Protein AF-A0A1S3QVM6-F1 (afdb_monomer_lite)

Radius of gyration: 32.46 Å; chains: 1; bounding box: 76×32×77 Å

Foldseek 3Di:
DDQPPVGDDDPDQDEAQDDDPPDDDDDDHHYDVDDCCVVVPDDDPVNDDPVVVVVVVVVVVVVVVVVVCVVCVVQKDKDWDFDLVQQPPDPDPDSHDPVRGDTDIDIDGPPDDPVVVLVVVCVVVVHDSVPDDDDDDDDDPCPDD

pLDDT: mean 77.17, std 14.17, range [38.38, 92.12]

Secondary structure (DSSP, 8-state):
-EE-TTS-EE-S--EESSPPTT----S--EE-SS-HHHHS----GGGS-HHHHHHHHHHHHHHHHHHHHHHHGGGEEEEEE--GGGGTT--SSSSS-TTT---EEEEEETTS-HHHHHHHHHHHHT--GGG---------TT---

Sequence (145 aa):
MVVNTSGEVLLGNPVFTRLPPGEVLLGNPVFTRLPPGEVLLAVNDVDIPQQLVERLQEEKRVEAQKRKERQEAHLYMQVQIVTEDQFCGHQGNDMYDEEKVKYTVFKVLKSSTLQEFVQNLSQTMGFPQDQMRLWPMQARTKAKH

Structure (mmCIF, N/CA/C/O backbone):
data_AF-A0A1S3QVM6-F1
#
_entry.id   AF-A0A1S3QVM6-F1
#
loop_
_atom_site.group_PDB
_atom_site.id
_atom_site.type_symbol
_atom_site.label_atom_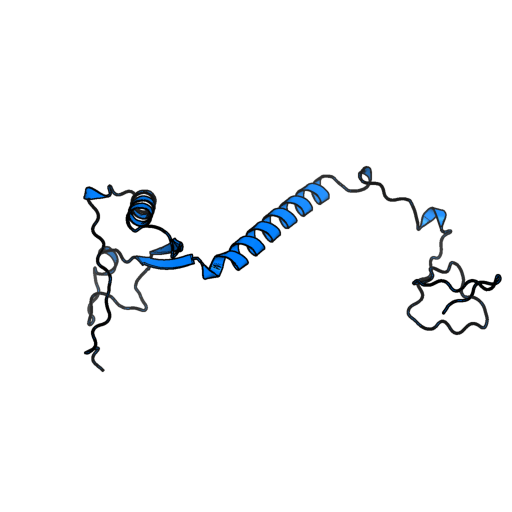id
_atom_site.label_alt_id
_atom_site.label_comp_id
_atom_site.label_asym_id
_atom_site.label_entity_id
_atom_site.label_seq_id
_atom_site.pdbx_PDB_ins_code
_atom_site.Cartn_x
_atom_site.Cartn_y
_atom_site.Cartn_z
_atom_site.occupancy
_atom_site.B_iso_or_equiv
_atom_site.auth_seq_id
_atom_site.auth_comp_id
_atom_site.auth_asym_id
_atom_site.auth_atom_id
_atom_site.pdbx_PDB_model_num
ATOM 1 N N . MET A 1 1 ? 45.196 4.087 -24.480 1.00 43.88 1 MET A N 1
ATOM 2 C CA . MET A 1 1 ? 45.376 5.008 -25.622 1.00 43.88 1 MET A CA 1
ATOM 3 C C . MET A 1 1 ? 45.609 4.143 -26.838 1.00 43.88 1 MET A C 1
ATOM 5 O O . MET A 1 1 ? 46.586 3.411 -26.830 1.00 43.88 1 MET A O 1
ATOM 9 N N . VAL A 1 2 ? 44.699 4.156 -27.809 1.00 44.84 2 VAL A N 1
ATOM 10 C CA . VAL A 1 2 ? 44.948 3.552 -29.124 1.00 44.84 2 VAL A CA 1
ATOM 11 C C . VAL A 1 2 ? 45.169 4.713 -30.079 1.00 44.84 2 VAL A C 1
ATOM 13 O O . VAL A 1 2 ? 44.331 5.615 -30.142 1.00 44.84 2 VAL A O 1
ATOM 16 N N . VAL A 1 3 ? 46.334 4.730 -30.721 1.00 42.00 3 VAL A N 1
ATOM 17 C CA . VAL A 1 3 ? 46.750 5.764 -31.670 1.00 42.00 3 VAL A CA 1
ATOM 18 C C . VAL A 1 3 ? 46.553 5.166 -33.055 1.00 42.00 3 VAL A C 1
ATOM 20 O O . VAL A 1 3 ? 47.121 4.120 -33.350 1.00 42.00 3 VAL A O 1
ATOM 23 N N . ASN A 1 4 ? 45.709 5.765 -33.897 1.00 43.03 4 ASN A N 1
ATOM 24 C CA . ASN A 1 4 ? 45.585 5.280 -35.274 1.00 43.03 4 ASN A CA 1
ATOM 25 C C . ASN A 1 4 ? 46.888 5.539 -36.062 1.00 43.03 4 ASN A C 1
ATOM 27 O O . ASN A 1 4 ? 47.755 6.304 -35.642 1.00 43.03 4 ASN A O 1
ATOM 31 N N . THR A 1 5 ? 47.018 4.955 -37.254 1.00 46.00 5 THR A N 1
ATOM 32 C CA . THR A 1 5 ? 48.156 5.183 -38.169 1.00 46.00 5 THR A CA 1
ATOM 33 C C . THR A 1 5 ? 48.281 6.636 -38.668 1.00 46.00 5 THR A C 1
ATOM 35 O O . THR A 1 5 ? 49.201 6.945 -39.418 1.00 46.00 5 THR A O 1
ATOM 38 N N . SER A 1 6 ? 47.377 7.528 -38.251 1.00 46.84 6 SER A N 1
ATOM 39 C CA . SER A 1 6 ? 47.392 8.982 -38.466 1.00 46.84 6 SER A CA 1
ATOM 40 C C . SER A 1 6 ? 47.594 9.801 -37.174 1.00 46.84 6 SER A C 1
ATOM 42 O O . SER A 1 6 ? 47.474 11.021 -37.208 1.00 46.84 6 SER A O 1
ATOM 44 N N . GLY A 1 7 ? 47.947 9.173 -36.044 1.00 45.31 7 GLY A N 1
ATOM 45 C CA . GLY A 1 7 ? 48.299 9.871 -34.802 1.00 45.31 7 GLY A CA 1
ATOM 46 C C . GLY A 1 7 ? 47.123 10.310 -33.918 1.00 45.31 7 GLY A C 1
ATOM 47 O O . GLY A 1 7 ? 47.352 10.946 -32.890 1.00 45.31 7 GLY A O 1
ATOM 48 N N . GLU A 1 8 ? 45.876 9.976 -34.257 1.00 38.38 8 GLU A N 1
ATOM 49 C CA . GLU A 1 8 ? 44.715 10.353 -33.443 1.00 38.38 8 GLU A CA 1
ATOM 50 C C . GLU A 1 8 ? 44.488 9.358 -32.303 1.00 38.38 8 GLU A C 1
ATOM 52 O O . GLU A 1 8 ? 44.368 8.146 -32.508 1.00 38.38 8 GLU A O 1
ATOM 57 N N . VAL A 1 9 ? 44.414 9.892 -31.082 1.00 48.94 9 VAL A N 1
ATOM 58 C CA . VAL A 1 9 ? 44.090 9.145 -29.865 1.00 48.94 9 VAL A CA 1
ATOM 59 C C . VAL A 1 9 ? 42.577 8.958 -29.795 1.00 48.94 9 VAL A C 1
ATOM 61 O O . VAL A 1 9 ? 41.840 9.909 -29.533 1.00 48.94 9 VAL A O 1
ATOM 64 N N . LEU A 1 10 ? 42.103 7.726 -29.979 1.00 45.56 10 LEU A N 1
ATOM 65 C CA . LEU A 1 10 ? 40.683 7.409 -29.827 1.00 45.56 10 LEU A CA 1
ATOM 66 C C . LEU A 1 10 ? 40.340 7.234 -28.337 1.00 45.56 10 LEU A C 1
ATOM 68 O O . LEU A 1 10 ? 40.768 6.278 -27.685 1.00 45.56 10 LEU A O 1
ATOM 72 N N . LEU A 1 11 ? 39.571 8.177 -27.789 1.00 43.94 11 LEU A N 1
ATOM 73 C CA . LEU A 1 11 ? 38.985 8.113 -26.446 1.00 43.94 11 LEU A CA 1
ATOM 74 C C . LEU A 1 11 ? 37.712 7.247 -26.481 1.00 43.94 11 LEU A C 1
ATOM 76 O O . LEU A 1 11 ? 36.599 7.760 -26.527 1.00 43.94 11 LEU A O 1
ATOM 80 N N . GLY A 1 12 ? 37.869 5.922 -26.503 1.00 52.62 12 GLY A N 1
ATOM 81 C CA . GLY A 1 12 ? 36.750 4.972 -26.467 1.00 52.62 12 GLY A CA 1
ATOM 82 C C . GLY A 1 12 ? 37.202 3.517 -26.589 1.00 52.62 12 GLY A C 1
ATOM 83 O O . GLY A 1 12 ? 38.365 3.258 -26.889 1.00 52.62 12 GLY A O 1
ATOM 84 N N . ASN A 1 13 ? 36.292 2.563 -26.355 1.00 54.19 13 ASN A N 1
ATOM 85 C CA . ASN A 1 13 ? 36.547 1.142 -26.621 1.00 54.19 13 ASN A CA 1
ATOM 86 C C . ASN A 1 13 ? 36.649 0.935 -28.142 1.00 54.19 13 ASN A C 1
ATOM 88 O O . ASN A 1 13 ? 35.630 1.061 -28.825 1.00 54.19 13 ASN A O 1
ATOM 92 N N . PRO A 1 14 ? 37.835 0.636 -28.699 1.00 57.84 14 PRO A N 1
ATOM 93 C CA . PRO A 1 14 ? 37.980 0.494 -30.136 1.00 57.84 14 PRO A CA 1
ATOM 94 C C . PRO A 1 14 ? 37.425 -0.862 -30.582 1.00 57.84 14 PRO A C 1
ATOM 96 O O . PRO A 1 14 ? 37.772 -1.903 -30.018 1.00 57.84 14 PRO A O 1
ATOM 99 N N . VAL A 1 15 ? 36.561 -0.844 -31.600 1.00 62.00 15 VAL A N 1
ATOM 100 C CA . VAL A 1 15 ? 36.091 -2.053 -32.286 1.00 62.00 15 VAL A CA 1
ATOM 101 C C . VAL A 1 15 ? 37.010 -2.305 -33.473 1.00 62.00 15 VAL A C 1
ATOM 103 O O . VAL A 1 15 ? 37.093 -1.485 -34.387 1.00 62.00 15 VAL A O 1
ATOM 106 N N . PHE A 1 16 ? 37.718 -3.429 -33.457 1.00 63.50 16 PHE A N 1
ATOM 107 C CA . PHE A 1 16 ? 38.703 -3.765 -34.483 1.00 63.50 16 PHE A CA 1
ATOM 108 C C . PHE A 1 16 ? 38.171 -4.849 -35.421 1.00 63.50 16 PHE A C 1
ATOM 110 O O . PHE A 1 16 ? 37.619 -5.859 -34.989 1.00 63.50 16 PHE A O 1
ATOM 117 N N . THR A 1 17 ? 38.416 -4.693 -36.718 1.00 58.31 17 THR A N 1
ATOM 118 C CA . THR A 1 17 ? 38.160 -5.750 -37.711 1.00 58.31 17 THR A CA 1
ATOM 119 C C . THR A 1 17 ? 39.335 -6.726 -37.826 1.00 58.31 17 THR A C 1
ATOM 121 O O . THR A 1 17 ? 39.156 -7.867 -38.250 1.00 58.31 17 THR A O 1
ATOM 124 N N . ARG A 1 18 ? 40.550 -6.295 -37.448 1.00 60.62 18 ARG A N 1
ATOM 125 C CA . ARG A 1 18 ? 41.783 -7.100 -37.421 1.00 60.62 18 ARG A CA 1
ATOM 126 C C . ARG A 1 18 ? 42.689 -6.650 -36.274 1.00 60.62 18 ARG A C 1
ATOM 128 O O . ARG A 1 18 ? 42.759 -5.459 -35.989 1.00 60.62 18 ARG A O 1
ATOM 135 N N . LEU A 1 19 ? 43.391 -7.595 -35.643 1.00 62.06 19 LEU A N 1
ATOM 136 C CA . LEU A 1 19 ? 44.424 -7.297 -34.647 1.00 62.06 19 LEU A CA 1
ATOM 137 C C . LEU A 1 19 ? 45.650 -6.691 -35.361 1.00 62.06 19 LEU A C 1
ATOM 139 O O . LEU A 1 19 ? 46.219 -7.376 -36.218 1.00 62.06 19 LEU A O 1
ATOM 143 N N . PRO A 1 20 ? 46.059 -5.444 -35.061 1.00 63.19 20 PRO A N 1
ATOM 144 C CA . PRO A 1 20 ? 47.280 -4.885 -35.626 1.00 63.19 20 PRO A CA 1
ATOM 145 C C . PRO A 1 20 ? 48.503 -5.669 -35.109 1.00 63.19 20 PRO A C 1
ATOM 147 O O . PRO A 1 20 ? 48.614 -5.918 -33.905 1.00 63.19 20 PRO A O 1
ATOM 150 N N . PRO A 1 21 ? 49.419 -6.112 -35.988 1.00 62.66 21 PRO A N 1
ATOM 151 C CA . PRO A 1 21 ? 50.606 -6.841 -35.560 1.00 62.66 21 PRO A CA 1
ATOM 152 C C . PRO A 1 21 ? 51.560 -5.913 -34.793 1.00 62.66 21 PRO A C 1
ATOM 154 O O . PRO A 1 21 ? 51.969 -4.878 -35.310 1.00 62.66 21 PRO A O 1
ATOM 157 N N . GLY A 1 22 ? 51.942 -6.311 -33.576 1.00 65.25 22 GLY A N 1
ATOM 158 C CA . GLY A 1 22 ? 52.969 -5.632 -32.772 1.00 65.25 22 GLY A CA 1
ATOM 159 C C . GLY A 1 22 ? 52.460 -4.624 -31.737 1.00 65.25 22 GLY A C 1
ATOM 160 O O . GLY A 1 22 ? 53.278 -4.052 -31.020 1.00 65.25 22 GLY A O 1
ATOM 161 N N . GLU A 1 23 ? 51.146 -4.424 -31.610 1.00 61.50 23 GLU A N 1
ATOM 162 C CA . GLU A 1 23 ? 50.577 -3.450 -30.673 1.00 61.50 23 GLU A CA 1
ATOM 163 C C . GLU A 1 23 ? 49.990 -4.132 -29.427 1.00 61.50 23 GLU A C 1
ATOM 165 O O . GLU A 1 23 ? 49.129 -5.011 -29.513 1.00 61.50 23 GLU A O 1
ATOM 170 N N . VAL A 1 24 ? 50.462 -3.733 -28.241 1.00 63.84 24 VAL A N 1
ATOM 171 C CA . VAL A 1 24 ? 49.905 -4.196 -26.964 1.00 63.84 24 VAL A CA 1
ATOM 172 C C . VAL A 1 24 ? 48.644 -3.389 -26.670 1.00 63.84 24 VAL A C 1
ATOM 174 O O . VAL A 1 24 ? 48.711 -2.218 -26.297 1.00 63.84 24 VAL A O 1
ATOM 177 N N . LEU A 1 25 ? 47.481 -4.019 -26.829 1.00 63.62 25 LEU A N 1
ATOM 178 C CA . LEU A 1 25 ? 46.199 -3.404 -26.498 1.00 63.62 25 LEU A CA 1
ATOM 179 C C . LEU A 1 25 ? 45.989 -3.426 -24.979 1.00 63.62 25 LEU A C 1
ATOM 181 O O . LEU A 1 25 ? 45.796 -4.480 -24.378 1.00 63.62 25 LEU A O 1
ATOM 185 N N . LEU A 1 26 ? 46.012 -2.251 -24.351 1.00 63.78 26 LEU A N 1
ATOM 186 C CA . LEU A 1 26 ? 45.624 -2.087 -22.950 1.00 63.78 26 LEU A CA 1
ATOM 187 C C . LEU A 1 26 ? 44.092 -2.005 -22.849 1.00 63.78 26 LEU A C 1
ATOM 189 O O . LEU A 1 26 ? 43.506 -1.001 -23.255 1.00 63.78 26 LEU A O 1
ATOM 193 N N . GLY A 1 27 ? 43.448 -3.041 -22.303 1.00 70.75 27 GLY A N 1
ATOM 194 C CA . GLY A 1 27 ? 42.003 -3.080 -22.037 1.00 70.75 27 GLY A CA 1
ATOM 195 C C . GLY A 1 27 ? 41.317 -4.351 -22.548 1.00 70.75 27 GLY A C 1
ATOM 196 O O . GLY A 1 27 ? 41.978 -5.351 -22.811 1.00 70.75 27 GLY A O 1
ATOM 197 N N . ASN A 1 28 ? 39.989 -4.295 -22.700 1.00 72.69 28 ASN A N 1
ATOM 198 C CA . ASN A 1 28 ? 39.168 -5.380 -23.252 1.00 72.69 28 ASN A CA 1
ATOM 199 C C . ASN A 1 28 ? 38.768 -5.045 -24.703 1.00 72.69 28 ASN A C 1
ATOM 201 O O . ASN A 1 28 ? 37.721 -4.425 -24.909 1.00 72.69 28 ASN A O 1
ATOM 205 N N . PRO A 1 29 ? 39.591 -5.389 -25.713 1.00 69.88 29 PRO A N 1
ATOM 206 C CA . PRO A 1 29 ? 39.276 -5.097 -27.107 1.00 69.88 29 PRO A CA 1
ATOM 207 C C . PRO A 1 29 ? 38.109 -5.954 -27.617 1.00 69.88 29 PRO A C 1
ATOM 209 O O . PRO A 1 29 ? 38.025 -7.149 -27.327 1.00 69.88 29 PRO A O 1
ATOM 212 N N . VAL A 1 30 ? 37.226 -5.348 -28.415 1.00 72.31 30 VAL A N 1
ATOM 213 C CA . VAL A 1 30 ? 36.107 -6.035 -29.077 1.00 72.31 30 VAL A CA 1
ATOM 214 C C . VAL A 1 30 ? 36.440 -6.182 -30.558 1.00 72.31 30 VAL A C 1
ATOM 216 O O . VAL A 1 30 ? 36.719 -5.194 -31.237 1.00 72.31 30 VAL A O 1
ATOM 219 N N . PHE A 1 31 ? 36.415 -7.415 -31.065 1.00 73.44 31 PHE A N 1
ATOM 220 C CA . PHE A 1 31 ? 36.704 -7.716 -32.468 1.00 73.44 31 PHE A CA 1
ATOM 221 C C . PHE A 1 31 ? 35.457 -8.218 -33.190 1.00 73.44 31 PHE A C 1
ATOM 223 O O . PHE A 1 31 ? 34.749 -9.086 -32.675 1.00 73.44 31 PHE A O 1
ATOM 230 N N . THR A 1 32 ? 35.221 -7.732 -34.408 1.00 68.44 32 THR A N 1
ATOM 231 C CA . THR A 1 32 ? 34.138 -8.208 -35.279 1.00 68.44 32 THR A CA 1
ATOM 232 C C . THR A 1 32 ? 34.722 -8.925 -36.493 1.00 68.44 32 THR A C 1
ATOM 234 O O . THR A 1 32 ? 35.702 -8.479 -37.083 1.00 68.44 32 THR A O 1
ATOM 237 N N . ARG A 1 33 ? 34.134 -10.064 -36.885 1.00 69.62 33 ARG A N 1
ATOM 238 C CA . ARG A 1 33 ? 34.578 -10.831 -38.069 1.00 69.62 33 ARG A CA 1
ATOM 239 C C . ARG A 1 33 ? 34.040 -10.276 -39.396 1.00 69.62 33 ARG A C 1
ATOM 241 O O . ARG A 1 33 ? 34.541 -10.653 -40.449 1.00 69.62 33 ARG A O 1
ATOM 248 N N . LEU A 1 34 ? 33.026 -9.416 -39.330 1.00 71.75 34 LEU A N 1
ATOM 249 C CA . LEU A 1 34 ? 32.297 -8.850 -40.466 1.00 71.75 34 LEU A CA 1
ATOM 250 C C . LEU A 1 34 ? 32.599 -7.347 -40.616 1.00 71.75 34 LEU A C 1
ATOM 252 O O . LEU A 1 34 ? 32.998 -6.708 -39.629 1.00 71.75 34 LEU A O 1
ATOM 256 N N . PRO A 1 35 ? 32.447 -6.778 -41.830 1.00 70.75 35 PRO A N 1
ATOM 257 C CA . PRO A 1 35 ? 32.683 -5.360 -42.072 1.00 70.75 35 PRO A CA 1
ATOM 258 C C . PRO A 1 35 ? 31.747 -4.480 -41.219 1.00 70.75 35 PRO A C 1
ATOM 260 O O . PRO A 1 35 ? 30.615 -4.878 -40.943 1.00 70.75 35 PRO A O 1
ATOM 263 N N . PRO A 1 36 ? 32.173 -3.262 -40.827 1.00 67.00 36 PRO A N 1
ATOM 264 C CA . PRO A 1 36 ? 31.394 -2.396 -39.938 1.00 67.00 36 PRO A CA 1
ATOM 265 C C . PRO A 1 36 ? 29.959 -2.127 -40.409 1.00 67.00 36 PRO A C 1
ATOM 267 O O . PRO A 1 36 ? 29.071 -2.039 -39.574 1.00 67.00 36 PRO A O 1
ATOM 270 N N . GLY A 1 37 ? 29.706 -2.069 -41.722 1.00 70.19 37 GLY A N 1
ATOM 271 C CA . GLY A 1 37 ? 28.362 -1.850 -42.276 1.00 70.19 37 GLY A CA 1
ATOM 272 C C . GLY A 1 37 ? 27.362 -2.991 -42.041 1.00 70.19 37 GLY A C 1
ATOM 273 O O . GLY A 1 37 ? 26.163 -2.760 -42.140 1.00 70.19 37 GLY A O 1
ATOM 274 N N . GLU A 1 38 ? 27.833 -4.195 -41.706 1.00 70.12 38 GLU A N 1
ATOM 275 C CA . GLU A 1 38 ? 26.986 -5.361 -41.399 1.00 70.12 38 GLU A CA 1
ATOM 276 C C . GLU A 1 38 ? 26.815 -5.604 -39.896 1.00 70.12 38 GLU A C 1
ATOM 278 O O . GLU A 1 38 ? 25.914 -6.327 -39.482 1.00 70.12 38 GLU A O 1
A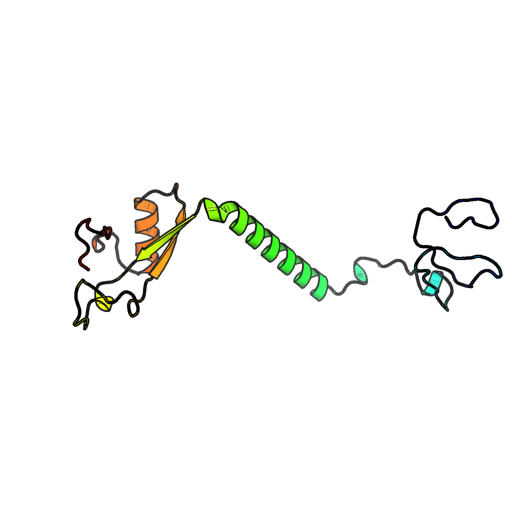TOM 283 N N . VAL A 1 39 ? 27.685 -5.024 -39.066 1.00 70.75 39 VAL A N 1
ATOM 284 C CA . VAL A 1 39 ? 27.663 -5.227 -37.607 1.00 70.75 39 VAL A CA 1
ATOM 285 C C . VAL A 1 39 ? 27.159 -3.992 -36.872 1.00 70.75 39 VAL A C 1
ATOM 287 O O . VAL A 1 39 ? 26.522 -4.108 -35.831 1.00 70.75 39 VAL A O 1
ATOM 290 N N . LEU A 1 40 ? 27.425 -2.806 -37.416 1.00 76.81 40 LEU A N 1
ATOM 291 C CA . LEU A 1 40 ? 27.039 -1.512 -36.861 1.00 76.81 40 LEU A CA 1
ATOM 292 C C . LEU A 1 40 ? 25.918 -0.902 -37.708 1.00 76.81 40 LEU A C 1
ATOM 294 O O . LEU A 1 40 ? 26.040 0.219 -38.203 1.00 76.81 40 LEU A O 1
ATOM 298 N N . LEU A 1 41 ? 24.836 -1.659 -37.915 1.00 77.94 41 LEU A N 1
ATOM 299 C CA . LEU A 1 41 ? 23.650 -1.101 -38.557 1.00 77.94 41 LEU A CA 1
ATOM 300 C C . LEU A 1 41 ? 23.041 -0.017 -37.664 1.00 77.94 41 LEU A C 1
ATOM 302 O O . LEU A 1 41 ? 23.012 -0.140 -36.437 1.00 77.94 41 LEU A O 1
ATOM 306 N N . ALA A 1 42 ? 22.531 1.037 -38.299 1.00 76.50 42 ALA A N 1
ATOM 307 C CA . ALA A 1 42 ? 21.733 2.039 -37.615 1.00 76.50 42 ALA A CA 1
ATOM 308 C C . ALA A 1 42 ? 20.425 1.389 -37.146 1.00 76.50 42 ALA A C 1
ATOM 310 O O . ALA A 1 42 ? 19.589 1.022 -37.968 1.00 76.50 42 ALA A O 1
ATOM 311 N N . VAL A 1 43 ? 20.281 1.223 -35.831 1.00 80.38 43 VAL A N 1
ATOM 312 C CA . VAL A 1 43 ? 19.051 0.729 -35.206 1.00 80.38 43 VAL A CA 1
ATOM 313 C C . VAL A 1 43 ? 18.095 1.905 -35.057 1.00 80.38 43 VAL A C 1
ATOM 315 O O . VAL A 1 43 ? 18.426 2.888 -34.391 1.00 80.38 43 VAL A O 1
ATOM 318 N N . ASN A 1 44 ? 16.926 1.806 -35.679 1.00 82.00 44 ASN A N 1
ATOM 319 C CA . ASN A 1 44 ? 15.864 2.802 -35.588 1.00 82.00 44 ASN A CA 1
ATOM 320 C C . ASN A 1 44 ? 14.771 2.328 -34.617 1.00 82.00 44 ASN A C 1
ATOM 322 O O . ASN A 1 44 ? 14.646 1.140 -34.327 1.00 82.00 44 ASN A O 1
ATOM 326 N N . ASP A 1 45 ? 13.911 3.242 -34.161 1.00 75.81 45 ASP A N 1
ATOM 327 C CA . ASP A 1 45 ? 12.819 2.911 -33.227 1.00 75.81 45 ASP A CA 1
ATOM 328 C C . ASP A 1 45 ? 11.832 1.862 -33.782 1.00 75.81 45 ASP A C 1
ATOM 330 O O . ASP A 1 45 ? 11.174 1.158 -33.020 1.00 75.81 45 ASP A O 1
ATOM 334 N N . VAL A 1 46 ? 11.749 1.730 -35.111 1.00 79.19 46 VAL A N 1
ATOM 335 C CA . VAL A 1 46 ? 10.909 0.739 -35.810 1.00 79.19 46 VAL A CA 1
ATOM 336 C C . VAL A 1 46 ? 11.450 -0.691 -35.731 1.00 79.19 46 VAL A C 1
ATOM 338 O O . VAL A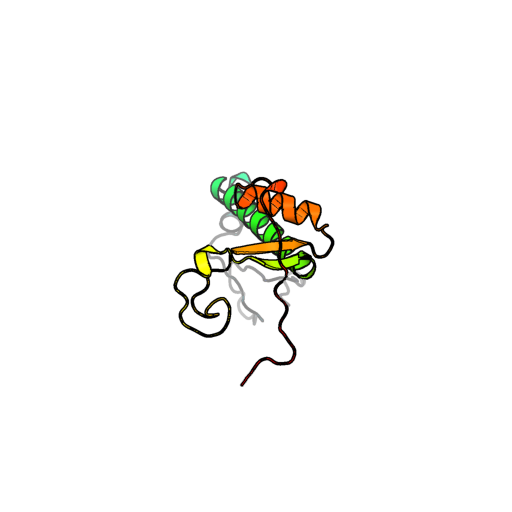 1 46 ? 10.681 -1.635 -35.900 1.00 79.19 46 VAL A O 1
ATOM 341 N N . ASP A 1 47 ? 12.746 -0.857 -35.449 1.00 81.06 47 ASP A N 1
ATOM 342 C CA . ASP A 1 47 ? 13.390 -2.168 -35.297 1.00 81.06 47 ASP A CA 1
ATOM 343 C C . ASP A 1 47 ? 13.120 -2.774 -33.910 1.00 81.06 47 ASP A C 1
ATOM 345 O O . ASP A 1 47 ? 13.405 -3.947 -33.662 1.00 81.06 47 ASP A O 1
ATOM 349 N N . ILE A 1 48 ? 12.551 -1.980 -32.995 1.00 83.69 48 ILE A N 1
ATOM 350 C CA . ILE A 1 48 ? 12.182 -2.400 -31.648 1.00 83.69 48 ILE A CA 1
ATOM 351 C C . ILE A 1 48 ? 10.714 -2.858 -31.661 1.00 83.69 48 ILE A C 1
ATOM 353 O O . ILE A 1 48 ? 9.812 -2.053 -31.903 1.00 83.69 48 ILE A O 1
ATOM 357 N N . PRO A 1 49 ? 10.426 -4.134 -31.347 1.00 87.62 49 PRO A N 1
ATOM 358 C CA . PRO A 1 49 ? 9.059 -4.627 -31.242 1.00 87.62 49 PRO A CA 1
ATOM 359 C C . PRO A 1 49 ? 8.207 -3.787 -30.284 1.00 87.62 49 PRO A C 1
ATOM 361 O O . PRO A 1 49 ? 8.583 -3.574 -29.129 1.00 87.62 49 PRO A O 1
ATOM 364 N N . GLN A 1 50 ? 7.011 -3.389 -30.726 1.00 84.69 50 GLN A N 1
ATOM 365 C CA . GLN A 1 50 ? 6.094 -2.560 -29.930 1.00 84.69 50 GLN A CA 1
ATOM 366 C C . GLN A 1 50 ? 5.765 -3.172 -28.561 1.00 84.69 50 GLN A C 1
ATOM 368 O O . GLN A 1 50 ? 5.722 -2.452 -27.568 1.00 84.69 50 GLN A O 1
ATOM 373 N N . GLN A 1 51 ? 5.632 -4.500 -28.477 1.00 87.00 51 GLN A N 1
ATOM 374 C CA . GLN A 1 51 ? 5.410 -5.203 -27.210 1.00 87.00 51 GLN A CA 1
ATOM 375 C C . GLN A 1 51 ? 6.530 -4.932 -26.190 1.00 87.00 51 GLN A C 1
ATOM 377 O O . GLN A 1 51 ? 6.259 -4.778 -25.003 1.00 87.00 51 GLN A O 1
ATOM 382 N N . LEU A 1 52 ? 7.793 -4.869 -26.626 1.00 86.25 52 LEU A N 1
ATOM 383 C CA . LEU A 1 52 ? 8.914 -4.581 -25.726 1.00 86.25 52 LEU A CA 1
ATOM 384 C C . LEU A 1 52 ? 8.888 -3.125 -25.263 1.00 86.25 52 LEU A C 1
ATOM 386 O O . LEU A 1 52 ? 9.132 -2.859 -24.088 1.00 86.25 52 LEU A O 1
ATOM 390 N N . VAL A 1 53 ? 8.545 -2.196 -26.160 1.00 85.69 53 VAL A N 1
ATOM 391 C CA . VAL A 1 53 ? 8.390 -0.774 -25.823 1.00 85.69 53 VAL A CA 1
ATOM 392 C C . VAL A 1 53 ? 7.286 -0.585 -24.784 1.00 85.69 53 VAL A C 1
ATOM 394 O O . VAL A 1 53 ? 7.506 0.083 -23.777 1.00 85.69 53 VAL A O 1
ATOM 397 N N . GLU A 1 54 ? 6.126 -1.204 -24.991 1.00 88.06 54 GLU A N 1
ATOM 398 C CA . GLU A 1 54 ? 4.985 -1.122 -24.077 1.00 88.06 54 GLU A CA 1
ATOM 399 C C . GLU A 1 54 ? 5.316 -1.711 -22.700 1.00 88.06 54 GLU A C 1
ATOM 401 O O . GLU A 1 54 ? 5.106 -1.057 -21.677 1.00 88.06 54 GLU A O 1
ATOM 406 N N . ARG A 1 55 ? 5.921 -2.906 -22.660 1.00 90.75 55 ARG A N 1
ATOM 407 C CA . ARG A 1 55 ? 6.350 -3.545 -21.405 1.00 90.75 55 ARG A CA 1
ATOM 408 C C . ARG A 1 55 ? 7.375 -2.695 -20.659 1.00 90.75 55 ARG A C 1
ATOM 410 O O . ARG A 1 55 ? 7.228 -2.502 -19.457 1.00 90.75 55 ARG A O 1
ATOM 417 N N . LEU A 1 56 ? 8.358 -2.133 -21.363 1.00 89.75 56 LEU A N 1
ATOM 418 C CA . LEU A 1 56 ? 9.370 -1.263 -20.764 1.00 89.75 56 LEU A CA 1
ATOM 419 C C . LEU A 1 56 ? 8.765 0.045 -20.235 1.00 89.75 56 LEU A C 1
ATOM 421 O O . LEU A 1 56 ? 9.186 0.551 -19.196 1.00 89.75 56 LEU A O 1
ATOM 425 N N . GLN A 1 57 ? 7.794 0.623 -20.944 1.00 88.75 57 GLN A N 1
ATOM 426 C CA . GLN A 1 57 ? 7.084 1.813 -20.474 1.00 88.75 57 GLN A CA 1
ATOM 427 C C . GLN A 1 57 ? 6.277 1.518 -19.210 1.00 88.75 57 GLN A C 1
ATOM 429 O O . GLN A 1 57 ? 6.304 2.323 -18.279 1.00 88.75 57 GLN A O 1
ATOM 434 N N . GLU A 1 58 ? 5.608 0.369 -19.152 1.00 89.75 58 GLU A N 1
ATOM 435 C CA . GLU A 1 58 ? 4.867 -0.052 -17.966 1.00 89.75 58 GLU A CA 1
ATOM 436 C C . GLU A 1 58 ? 5.803 -0.318 -16.781 1.00 89.75 58 GLU A C 1
ATOM 438 O O . GLU A 1 58 ? 5.580 0.196 -15.687 1.00 89.75 58 GLU A O 1
ATOM 443 N N . GLU A 1 59 ? 6.922 -1.009 -17.005 1.00 86.12 59 GLU A N 1
ATOM 444 C CA . GLU A 1 59 ? 7.958 -1.202 -15.984 1.00 86.12 59 GLU A CA 1
ATOM 445 C C . GLU A 1 59 ? 8.497 0.135 -15.461 1.00 86.12 59 GLU A C 1
ATOM 447 O O . GLU A 1 59 ? 8.573 0.337 -14.246 1.00 86.12 59 GLU A O 1
ATOM 452 N N . LYS A 1 60 ? 8.784 1.095 -16.353 1.00 88.31 60 LYS A N 1
ATOM 453 C CA . LYS A 1 60 ? 9.199 2.453 -15.963 1.00 88.31 60 LYS A CA 1
ATOM 454 C C . LYS A 1 60 ? 8.129 3.177 -15.145 1.00 88.31 60 LYS A C 1
ATOM 456 O O . LYS A 1 60 ? 8.476 3.879 -14.194 1.00 88.31 60 LYS A O 1
ATOM 461 N N . ARG A 1 61 ? 6.843 3.028 -15.485 1.00 87.44 61 ARG A N 1
ATOM 462 C CA . ARG A 1 61 ? 5.727 3.615 -14.719 1.00 87.44 61 ARG A CA 1
ATOM 463 C C . ARG A 1 61 ? 5.635 3.010 -13.322 1.00 87.44 61 ARG A C 1
ATOM 465 O O . ARG A 1 61 ? 5.569 3.759 -12.348 1.00 87.44 61 ARG A O 1
ATOM 472 N N . VAL A 1 62 ? 5.694 1.684 -13.212 1.00 87.69 62 VAL A N 1
ATOM 473 C CA . VAL A 1 62 ? 5.667 0.969 -11.926 1.00 87.69 62 VAL A CA 1
ATOM 474 C C . VAL A 1 62 ? 6.876 1.342 -11.069 1.00 87.69 62 VAL A C 1
ATOM 476 O O . VAL A 1 62 ? 6.737 1.586 -9.869 1.00 87.69 62 VAL A O 1
ATOM 479 N N . GLU A 1 63 ? 8.066 1.440 -11.660 1.00 85.50 63 GLU A N 1
ATOM 480 C CA . GLU A 1 63 ? 9.270 1.838 -10.934 1.00 85.50 63 GLU A CA 1
ATOM 481 C C . GLU A 1 63 ? 9.196 3.291 -10.449 1.00 85.50 63 GLU A C 1
ATOM 483 O O . GLU A 1 63 ? 9.522 3.567 -9.288 1.00 85.50 63 GLU A O 1
ATOM 488 N N . ALA A 1 64 ? 8.715 4.211 -11.292 1.00 84.31 64 ALA A N 1
ATOM 489 C CA . ALA A 1 64 ? 8.490 5.602 -10.911 1.00 84.31 64 ALA A CA 1
ATOM 490 C C . ALA A 1 64 ? 7.478 5.711 -9.759 1.00 84.31 64 ALA A C 1
ATOM 492 O O . ALA A 1 64 ? 7.741 6.410 -8.776 1.00 84.31 64 ALA A O 1
ATOM 493 N N . GLN A 1 65 ? 6.378 4.959 -9.829 1.00 81.00 65 GLN A N 1
ATOM 494 C CA . GLN A 1 65 ? 5.370 4.889 -8.774 1.00 81.00 65 GLN A CA 1
ATOM 495 C C . GLN A 1 65 ? 5.965 4.342 -7.470 1.00 81.00 65 GLN A C 1
ATOM 497 O O . GLN A 1 65 ? 5.871 4.982 -6.426 1.00 81.00 65 GLN A O 1
ATOM 502 N N . LYS A 1 66 ? 6.693 3.223 -7.524 1.00 84.88 66 LYS A N 1
ATOM 503 C CA . LYS A 1 66 ? 7.345 2.620 -6.349 1.00 84.88 66 LYS A CA 1
ATOM 504 C C . LYS A 1 66 ? 8.437 3.512 -5.755 1.00 84.88 66 LYS A C 1
ATOM 506 O O . LYS A 1 66 ? 8.725 3.441 -4.557 1.00 84.88 66 LYS A O 1
ATOM 511 N N . ARG A 1 67 ? 9.109 4.322 -6.576 1.00 84.06 67 ARG A N 1
ATOM 512 C CA . ARG A 1 67 ? 10.084 5.318 -6.110 1.00 84.06 67 ARG A CA 1
ATOM 513 C C . ARG A 1 67 ? 9.379 6.464 -5.391 1.00 84.06 67 ARG A C 1
ATOM 515 O O . ARG A 1 67 ? 9.840 6.848 -4.318 1.00 84.06 67 ARG A O 1
ATOM 522 N N . LYS A 1 68 ? 8.264 6.953 -5.937 1.00 79.81 68 LYS A N 1
ATOM 523 C CA . LYS A 1 68 ? 7.425 7.975 -5.304 1.00 79.81 68 LYS A CA 1
ATOM 524 C C . LYS A 1 68 ? 6.851 7.479 -3.974 1.00 79.81 68 LYS A C 1
ATOM 526 O O . LYS A 1 68 ? 7.032 8.135 -2.958 1.00 79.81 68 LYS A O 1
ATOM 531 N N . GLU A 1 69 ? 6.310 6.265 -3.937 1.00 81.44 69 GLU A N 1
ATOM 532 C CA . GLU A 1 69 ? 5.814 5.637 -2.705 1.00 81.44 69 GLU A CA 1
ATOM 533 C C . GLU A 1 69 ? 6.906 5.484 -1.642 1.00 81.44 69 GLU A C 1
ATOM 535 O O . GLU A 1 69 ? 6.653 5.716 -0.466 1.00 81.44 69 GLU A O 1
ATOM 540 N N . ARG A 1 70 ? 8.143 5.138 -2.032 1.00 79.25 70 ARG A N 1
ATOM 541 C CA . ARG A 1 70 ? 9.285 5.088 -1.101 1.00 79.25 70 ARG A CA 1
ATOM 542 C C . ARG A 1 70 ? 9.662 6.462 -0.561 1.00 79.25 70 ARG A C 1
ATOM 544 O O . ARG A 1 70 ? 9.997 6.571 0.615 1.00 79.25 70 ARG A O 1
ATOM 551 N N . GLN A 1 71 ? 9.616 7.494 -1.400 1.00 79.81 71 GLN A N 1
ATOM 552 C CA . GLN A 1 71 ? 9.863 8.867 -0.965 1.00 79.81 71 GLN A CA 1
ATOM 553 C C . GLN A 1 71 ? 8.776 9.334 -0.002 1.00 79.81 71 GLN A C 1
ATOM 555 O O . GLN A 1 71 ? 9.095 9.934 1.015 1.00 79.81 71 GLN A O 1
ATOM 560 N N . GLU A 1 72 ? 7.518 8.999 -0.267 1.00 82.25 72 GLU A N 1
ATOM 561 C CA . GLU A 1 72 ? 6.380 9.396 0.560 1.00 82.25 72 GLU A CA 1
ATOM 562 C C . GLU A 1 72 ? 6.148 8.463 1.758 1.00 82.25 72 GLU A C 1
ATOM 564 O O . GLU A 1 72 ? 5.396 8.815 2.658 1.00 82.25 72 GLU A O 1
ATOM 569 N N . ALA A 1 73 ? 6.821 7.309 1.841 1.00 78.88 73 ALA A N 1
ATOM 570 C CA . ALA A 1 73 ? 6.607 6.307 2.891 1.00 78.88 73 ALA A CA 1
ATOM 571 C C . ALA A 1 73 ? 6.706 6.884 4.310 1.00 78.88 73 ALA A C 1
ATOM 573 O O . ALA A 1 73 ? 5.954 6.484 5.195 1.00 78.88 73 ALA A O 1
ATOM 574 N N . HIS A 1 74 ? 7.600 7.853 4.524 1.00 82.44 74 HIS A N 1
ATOM 575 C CA . HIS A 1 74 ? 7.771 8.515 5.817 1.00 82.44 74 HIS A CA 1
ATOM 576 C C . HIS A 1 74 ? 6.578 9.408 6.219 1.00 82.44 74 HIS A C 1
ATOM 578 O O . HIS A 1 74 ? 6.400 9.678 7.413 1.00 82.44 74 HIS A O 1
ATOM 584 N N . LEU A 1 75 ? 5.767 9.851 5.251 1.00 87.69 75 LEU A N 1
ATOM 585 C CA . LEU A 1 75 ? 4.551 10.646 5.453 1.00 87.69 75 LEU A CA 1
ATOM 586 C C . LEU A 1 75 ? 3.357 9.780 5.854 1.00 87.69 75 LEU A C 1
ATOM 588 O O . LEU A 1 75 ? 2.418 10.289 6.462 1.00 87.69 75 LEU A O 1
ATOM 592 N N . TYR A 1 76 ? 3.391 8.486 5.542 1.00 88.56 76 TYR A N 1
ATOM 593 C CA . TYR A 1 76 ? 2.339 7.553 5.916 1.00 88.56 76 TYR A CA 1
ATOM 594 C C . TYR A 1 76 ? 2.598 6.945 7.301 1.00 88.56 76 TYR A C 1
ATOM 596 O O . TYR A 1 76 ? 3.730 6.805 7.770 1.00 88.56 76 TYR A O 1
ATOM 604 N N . MET A 1 77 ? 1.515 6.571 7.966 1.00 91.12 77 MET A N 1
ATOM 605 C CA . MET A 1 77 ? 1.488 5.748 9.166 1.00 91.12 77 MET A CA 1
ATOM 606 C C . MET A 1 77 ? 0.562 4.555 8.939 1.00 91.12 77 MET A C 1
ATOM 608 O O . MET A 1 77 ? -0.367 4.613 8.133 1.00 91.12 77 MET A O 1
ATOM 612 N N . GLN A 1 78 ? 0.839 3.459 9.638 1.00 91.31 78 GLN A N 1
ATOM 613 C CA . GLN A 1 78 ? 0.007 2.263 9.597 1.00 91.31 78 GLN A CA 1
ATOM 614 C C . GLN A 1 78 ? -0.901 2.259 10.824 1.00 91.31 78 GLN A C 1
ATOM 616 O O . GLN A 1 78 ? -0.409 2.242 11.951 1.00 91.31 78 GLN A O 1
ATOM 621 N N . VAL A 1 79 ? -2.211 2.295 10.598 1.00 91.06 79 VAL A N 1
ATOM 622 C CA . VAL A 1 79 ? -3.230 2.183 11.645 1.00 91.06 79 VAL A CA 1
ATOM 623 C C . VAL A 1 79 ? -3.777 0.764 11.609 1.00 91.06 79 VAL A C 1
ATOM 625 O O . VAL A 1 79 ? -4.291 0.319 10.584 1.00 91.06 79 VAL A O 1
ATOM 628 N N . GLN A 1 80 ? -3.637 0.046 12.717 1.00 91.38 80 GLN A N 1
ATOM 629 C CA . GLN A 1 80 ? -4.152 -1.311 12.867 1.00 91.38 80 GLN A CA 1
ATOM 630 C C . GLN A 1 80 ? -5.546 -1.246 13.488 1.00 91.38 80 GLN A C 1
ATOM 632 O O . GLN A 1 80 ? -5.722 -0.669 14.559 1.00 91.38 80 GLN A O 1
ATOM 637 N N . ILE A 1 81 ? -6.531 -1.821 12.804 1.00 89.81 81 ILE A N 1
ATOM 638 C CA . ILE A 1 81 ? -7.917 -1.887 13.265 1.00 89.81 81 ILE A CA 1
ATOM 639 C C . ILE A 1 81 ? -8.248 -3.333 13.609 1.00 89.81 81 ILE A C 1
ATOM 641 O O . ILE A 1 81 ? -8.017 -4.239 12.805 1.00 89.81 81 ILE A O 1
ATOM 645 N N . VAL A 1 82 ? -8.805 -3.530 14.800 1.00 88.88 82 VAL A N 1
ATOM 646 C CA . VAL A 1 82 ? -9.333 -4.813 15.266 1.00 88.88 82 VAL A CA 1
ATOM 647 C C . VAL A 1 82 ? -10.838 -4.678 15.413 1.00 88.88 82 VAL A C 1
ATOM 649 O O . VAL A 1 82 ? -11.325 -3.679 15.943 1.00 88.88 82 VAL A O 1
ATOM 652 N N . THR A 1 83 ? -11.567 -5.668 14.913 1.00 87.19 83 THR A N 1
ATOM 653 C CA . THR A 1 83 ? -13.019 -5.767 15.063 1.00 87.19 83 THR A CA 1
ATOM 654 C C . THR A 1 83 ? -13.370 -6.673 16.237 1.00 87.19 83 THR A C 1
ATOM 656 O O . THR A 1 83 ? -12.592 -7.544 16.621 1.00 87.19 83 THR A O 1
ATOM 659 N N . GLU A 1 84 ? -14.569 -6.494 16.789 1.00 83.44 84 GLU A N 1
ATOM 660 C CA . GLU A 1 84 ? -15.050 -7.271 17.941 1.00 83.44 84 GLU A CA 1
ATOM 661 C C . GLU A 1 84 ? -15.153 -8.777 17.657 1.00 83.44 84 GLU A C 1
ATOM 663 O O . GLU A 1 84 ? -15.024 -9.583 18.573 1.00 83.44 84 GLU A O 1
ATOM 668 N N . ASP A 1 85 ? -15.302 -9.163 16.387 1.00 83.38 85 ASP A N 1
ATOM 669 C CA . ASP A 1 85 ? -15.263 -10.558 15.927 1.00 83.38 85 ASP A CA 1
ATOM 670 C C . ASP A 1 85 ? -13.982 -11.278 16.388 1.00 83.38 85 ASP A C 1
ATOM 672 O O . ASP A 1 85 ? -14.019 -12.435 16.797 1.00 83.38 85 ASP A O 1
ATOM 676 N N . GLN A 1 86 ? -12.854 -10.558 16.433 1.00 80.75 86 GLN A N 1
ATOM 677 C CA . GLN A 1 86 ? -11.572 -11.107 16.879 1.00 80.75 86 GLN A CA 1
ATOM 678 C C . GLN A 1 86 ? -11.474 -11.286 18.401 1.00 80.75 86 GLN A C 1
ATOM 680 O O . GLN A 1 86 ? -10.559 -11.959 18.872 1.00 80.75 86 GLN A O 1
ATOM 685 N N . PHE A 1 87 ? -12.389 -10.698 19.175 1.00 79.62 87 PHE A N 1
ATOM 686 C CA . PHE A 1 87 ? -12.453 -10.889 20.629 1.00 79.62 87 PHE A CA 1
ATOM 687 C C . PHE A 1 87 ? -13.248 -12.151 20.993 1.00 79.62 87 PHE A C 1
ATOM 689 O O . PHE A 1 87 ? -13.109 -12.693 22.092 1.00 79.62 87 PHE A O 1
ATOM 696 N N . CYS A 1 88 ? -14.091 -12.648 20.082 1.00 72.62 88 CYS A N 1
ATOM 697 C CA . CYS A 1 88 ? -14.914 -13.824 20.326 1.00 72.62 88 CYS A CA 1
ATOM 698 C C . CYS A 1 88 ? -14.052 -15.095 20.427 1.00 72.62 88 CYS A C 1
ATOM 700 O O . CYS A 1 88 ? -13.376 -15.491 19.483 1.00 72.62 88 CYS A O 1
ATOM 702 N N . GLY A 1 89 ? -14.118 -15.775 21.576 1.00 71.75 89 GLY A N 1
ATOM 703 C CA . GLY A 1 89 ? -13.432 -17.054 21.799 1.00 71.75 89 GLY A CA 1
ATOM 704 C C . GLY A 1 89 ? -12.040 -16.948 22.427 1.00 71.75 89 GLY A C 1
ATOM 705 O O . GLY A 1 89 ? -11.418 -17.984 22.672 1.00 71.75 89 GLY A O 1
ATOM 706 N N . HIS A 1 90 ? -11.562 -15.741 22.749 1.00 75.56 90 HIS A N 1
ATOM 707 C CA . HIS A 1 90 ? -10.341 -15.581 23.542 1.00 75.56 90 HIS A CA 1
ATOM 708 C C . HIS A 1 90 ? -10.585 -16.008 24.995 1.00 75.56 90 HIS A C 1
ATOM 710 O O . HIS A 1 90 ? -11.503 -15.525 25.653 1.00 75.56 90 HIS A O 1
ATOM 716 N N . GLN A 1 91 ? -9.768 -16.938 25.490 1.00 70.88 91 GLN A N 1
ATOM 717 C CA . GLN A 1 91 ? -9.849 -17.472 26.860 1.00 70.88 91 GLN A CA 1
ATOM 718 C C . GLN A 1 91 ? -8.707 -16.969 27.762 1.00 70.88 91 GLN A C 1
ATOM 720 O O . GLN A 1 91 ? -8.563 -17.425 28.895 1.00 70.88 91 GLN A O 1
ATOM 725 N N . GLY A 1 92 ? -7.859 -16.074 27.244 1.00 70.81 92 GLY A N 1
ATOM 726 C CA . GLY A 1 92 ? -6.684 -15.552 27.936 1.00 70.81 92 GLY A CA 1
ATOM 727 C C . GLY A 1 92 ? -6.928 -14.232 28.668 1.00 70.81 92 GLY A C 1
ATOM 728 O O . GLY A 1 92 ? -8.052 -13.767 28.830 1.00 70.81 92 GLY A O 1
ATOM 729 N N . ASN A 1 93 ? -5.834 -13.624 29.123 1.00 68.56 93 ASN A N 1
ATOM 730 C CA . ASN A 1 93 ? -5.834 -12.264 29.658 1.00 68.56 93 ASN A CA 1
ATOM 731 C C . ASN A 1 93 ? -5.904 -11.240 28.504 1.00 68.56 93 ASN A C 1
ATOM 733 O O . ASN A 1 93 ? -5.432 -11.529 27.406 1.00 68.56 93 ASN A O 1
ATOM 737 N N . ASP A 1 94 ? -6.435 -10.050 28.786 1.00 75.12 94 ASP A N 1
ATOM 738 C CA . ASP A 1 94 ? -6.719 -8.977 27.813 1.00 75.12 94 ASP A CA 1
ATOM 739 C C . ASP A 1 94 ? -7.790 -9.323 26.751 1.00 75.12 94 ASP A C 1
ATOM 741 O O . ASP A 1 94 ? -8.413 -10.380 26.802 1.00 75.12 94 ASP A O 1
ATOM 745 N N . MET A 1 95 ? -8.077 -8.390 25.839 1.00 76.00 95 MET A N 1
ATOM 746 C CA . MET A 1 95 ? -9.187 -8.483 24.874 1.00 76.00 95 MET A CA 1
ATOM 747 C C . MET A 1 95 ? -8.939 -9.488 23.737 1.00 76.00 95 MET A C 1
ATOM 749 O O . MET A 1 95 ? -9.894 -9.998 23.155 1.00 76.00 95 MET A O 1
ATOM 753 N N . TYR A 1 96 ? -7.678 -9.756 23.395 1.00 78.81 96 TYR A N 1
ATOM 754 C CA . TYR A 1 96 ? -7.288 -10.671 22.322 1.00 78.81 96 TYR A CA 1
ATOM 755 C C . TYR A 1 96 ? -5.861 -11.192 22.521 1.00 78.81 96 TYR A C 1
ATOM 757 O O . TYR A 1 96 ? -5.060 -10.601 23.241 1.00 78.81 96 TYR A O 1
ATOM 765 N N . ASP A 1 97 ? -5.545 -12.297 21.850 1.00 78.75 97 ASP A N 1
ATOM 766 C CA . ASP A 1 97 ? -4.193 -12.847 21.748 1.00 78.75 97 ASP A CA 1
ATOM 767 C C . ASP A 1 97 ? -3.435 -12.139 20.611 1.00 78.75 97 ASP A C 1
ATOM 769 O O . ASP A 1 97 ? -3.877 -12.183 19.459 1.00 78.75 97 ASP A O 1
ATOM 773 N N . GLU A 1 98 ? -2.310 -11.485 20.923 1.00 74.19 98 GLU A N 1
ATOM 774 C CA . GLU A 1 98 ? -1.495 -10.739 19.951 1.00 74.19 98 GLU A CA 1
ATOM 775 C C . GLU A 1 98 ? -1.013 -11.606 18.777 1.00 74.19 98 GLU A C 1
ATOM 777 O O . GLU A 1 98 ? -0.835 -11.083 17.676 1.00 74.19 98 GLU A O 1
ATOM 782 N N . GLU A 1 99 ? -0.846 -12.920 18.971 1.00 76.75 99 GLU A N 1
ATOM 783 C CA . GLU A 1 99 ? -0.379 -13.828 17.915 1.00 76.75 99 GLU A CA 1
ATOM 784 C C . GLU A 1 99 ? -1.505 -14.342 17.008 1.00 76.75 99 GLU A C 1
ATOM 786 O O . GLU A 1 99 ? -1.255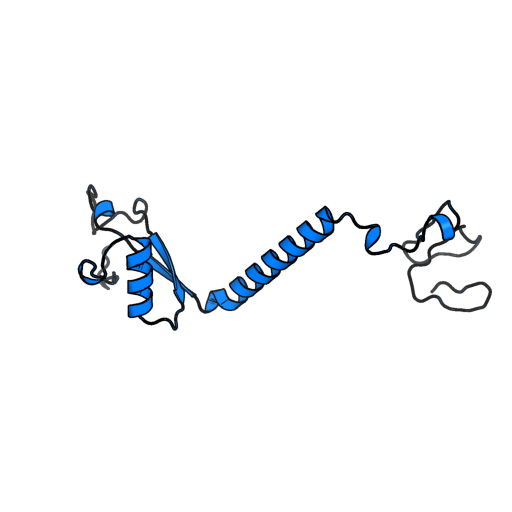 -14.736 15.867 1.00 76.75 99 GLU A O 1
ATOM 791 N N . LYS A 1 100 ? -2.753 -14.357 17.494 1.00 78.94 100 LYS A N 1
ATOM 792 C CA . LYS A 1 100 ? -3.900 -14.923 16.755 1.00 78.94 100 LYS A CA 1
ATOM 793 C C . LYS A 1 100 ? -4.817 -13.874 16.139 1.00 78.94 100 LYS A C 1
ATOM 795 O O . LYS A 1 100 ? -5.598 -14.207 15.245 1.00 78.94 100 LYS A O 1
ATOM 800 N N . VAL A 1 101 ? -4.745 -12.633 16.608 1.00 83.69 101 VAL A N 1
ATOM 801 C CA . VAL A 1 101 ? -5.607 -11.543 16.150 1.00 83.69 101 VAL A CA 1
ATOM 802 C C . VAL A 1 101 ? -5.285 -11.140 14.709 1.00 83.69 101 VAL A C 1
ATOM 804 O O . VAL A 1 101 ? -4.134 -10.934 14.316 1.00 83.69 101 VAL A O 1
ATOM 807 N N . LYS A 1 102 ? -6.330 -10.993 13.892 1.00 85.81 102 LYS A N 1
ATOM 808 C CA . LYS A 1 102 ? -6.204 -10.455 12.535 1.00 85.81 102 LYS A CA 1
ATOM 809 C C . LYS A 1 102 ? -6.438 -8.953 12.554 1.00 85.81 102 LYS A C 1
ATOM 811 O O . LYS A 1 102 ? -7.564 -8.486 12.711 1.00 85.81 102 LYS A O 1
ATOM 816 N N . TYR A 1 103 ? -5.367 -8.197 12.343 1.00 88.50 103 TYR A N 1
ATOM 817 C CA . TYR A 1 103 ? -5.445 -6.752 12.163 1.00 88.50 103 TYR A CA 1
ATOM 818 C C . TYR A 1 103 ? -5.798 -6.396 10.721 1.00 88.50 103 TYR A C 1
ATOM 820 O O . TYR A 1 103 ? -5.171 -6.878 9.776 1.00 88.50 103 TYR A O 1
ATOM 828 N N . THR A 1 104 ? -6.738 -5.470 10.547 1.00 89.38 104 THR A N 1
ATOM 829 C CA . THR A 1 104 ? -6.917 -4.777 9.267 1.00 89.38 104 THR A CA 1
ATOM 830 C C . THR A 1 104 ? -6.015 -3.549 9.262 1.00 89.38 104 THR A C 1
ATOM 832 O O . THR A 1 104 ? -6.211 -2.625 10.053 1.00 89.38 104 THR A O 1
ATOM 835 N N . VAL A 1 105 ? -4.990 -3.548 8.409 1.00 90.88 105 VAL A N 1
ATOM 836 C CA . VAL A 1 105 ? -3.975 -2.486 8.378 1.00 90.88 105 VAL A CA 1
ATOM 837 C C . VAL A 1 105 ? -4.332 -1.438 7.332 1.00 90.88 105 VAL A C 1
ATOM 839 O O . VAL A 1 105 ? -4.385 -1.728 6.139 1.00 90.88 105 VAL A O 1
ATOM 842 N N . PHE A 1 106 ? -4.503 -0.197 7.777 1.00 90.69 106 PHE A N 1
ATOM 843 C CA . PHE A 1 106 ? -4.739 0.954 6.914 1.00 90.69 106 PHE A CA 1
ATOM 844 C C . PHE A 1 106 ? -3.484 1.813 6.808 1.00 90.69 106 PHE A C 1
ATOM 846 O O . PHE A 1 106 ? -2.871 2.167 7.815 1.00 90.69 106 PHE A O 1
ATOM 853 N N . LYS A 1 107 ? -3.115 2.185 5.580 1.00 89.94 107 LYS A N 1
ATOM 854 C CA . LYS A 1 107 ? -2.082 3.194 5.325 1.00 89.94 107 LYS A CA 1
ATOM 855 C C . LYS A 1 107 ? -2.745 4.564 5.278 1.00 89.94 107 LYS A C 1
ATOM 857 O O . LYS A 1 107 ? -3.552 4.823 4.393 1.00 89.94 107 LYS A O 1
ATOM 862 N N . VAL A 1 108 ? -2.400 5.427 6.224 1.00 89.94 108 VAL A N 1
ATOM 863 C CA . VAL A 1 108 ? -3.013 6.751 6.397 1.00 89.94 108 VAL A CA 1
ATOM 864 C C . VAL A 1 108 ? -1.915 7.805 6.383 1.00 89.94 108 VAL A C 1
ATOM 866 O O . VAL A 1 108 ? -0.833 7.568 6.915 1.00 89.94 108 VAL A O 1
ATOM 869 N N . LEU A 1 109 ? -2.151 8.963 5.770 1.00 89.31 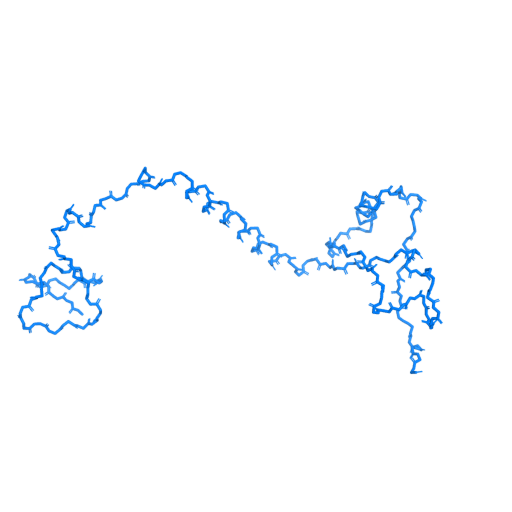109 LEU A N 1
ATOM 870 C CA . LEU A 1 109 ? -1.208 10.080 5.862 1.00 89.31 109 LEU A CA 1
ATOM 871 C C . LEU A 1 109 ? -1.189 10.640 7.287 1.00 89.31 109 LEU A C 1
ATOM 873 O O . LEU A 1 109 ? -2.241 10.888 7.868 1.00 89.31 109 LEU A O 1
ATOM 877 N N . LYS A 1 110 ? 0.001 10.928 7.823 1.00 88.31 110 LYS A N 1
ATOM 878 C CA . LYS A 1 110 ? 0.170 11.556 9.148 1.00 88.31 110 LYS A CA 1
ATOM 879 C C . LYS A 1 110 ? -0.474 12.942 9.243 1.00 88.31 110 LYS A C 1
ATOM 881 O O . LYS A 1 110 ? -0.815 13.377 10.334 1.00 88.31 110 LYS A O 1
ATOM 886 N N . SER A 1 111 ? -0.605 13.634 8.113 1.00 88.06 111 SER A N 1
ATOM 887 C CA . SER A 1 111 ? -1.258 14.941 8.006 1.00 88.06 111 SER A CA 1
ATOM 888 C C . SER A 1 111 ? -2.764 14.860 7.739 1.00 88.06 111 SER A C 1
ATOM 890 O O . SER A 1 111 ? -3.409 15.904 7.698 1.00 88.06 111 SER A O 1
ATOM 892 N N . SER A 1 112 ? -3.317 13.665 7.498 1.00 89.19 112 SER A N 1
ATOM 893 C CA . SER A 1 112 ? -4.747 13.492 7.215 1.00 89.19 112 SER A CA 1
ATOM 894 C C . SER A 1 112 ? -5.582 13.734 8.467 1.00 89.19 112 SER A C 1
ATOM 896 O O . SER A 1 112 ? -5.136 13.516 9.597 1.00 89.19 112 SER A O 1
ATOM 898 N N . THR A 1 113 ? -6.809 14.202 8.262 1.00 91.94 113 THR A N 1
ATOM 899 C CA . THR A 1 113 ? -7.748 14.437 9.357 1.00 91.94 113 THR A CA 1
ATOM 900 C C . THR A 1 113 ? -8.426 13.138 9.795 1.00 91.94 113 THR A C 1
ATOM 902 O O . THR A 1 113 ? -8.596 12.197 9.017 1.00 91.94 113 THR A O 1
ATOM 905 N N . LEU A 1 114 ? -8.883 13.089 11.051 1.00 88.69 114 LEU A N 1
ATOM 906 C CA . LEU A 1 114 ? -9.638 11.938 11.560 1.00 88.69 114 LEU A CA 1
ATOM 907 C C . LEU A 1 114 ? -10.901 11.667 10.727 1.00 88.69 114 LEU A C 1
ATOM 909 O O . LEU A 1 114 ? -11.265 10.513 10.528 1.00 88.69 114 LEU A O 1
ATOM 913 N N . GLN A 1 115 ? -11.548 12.719 10.219 1.00 90.19 115 GLN A N 1
ATOM 914 C CA . GLN A 1 115 ? -12.761 12.606 9.412 1.00 90.19 115 GLN A CA 1
ATOM 915 C C . GLN A 1 115 ? -12.504 11.879 8.086 1.00 90.19 115 GLN A C 1
ATOM 917 O O . GLN A 1 115 ? -13.248 10.966 7.737 1.00 90.19 115 GLN A O 1
ATOM 922 N N . GLU A 1 116 ? -11.427 12.228 7.379 1.00 91.25 116 GLU A N 1
ATOM 923 C CA . GLU A 1 116 ? -11.013 11.530 6.154 1.00 91.25 116 GLU A CA 1
ATOM 924 C C . GLU A 1 116 ? -10.685 10.060 6.436 1.00 91.25 116 GLU A C 1
ATOM 926 O O . GLU A 1 116 ? -11.063 9.174 5.667 1.00 91.25 116 GLU A O 1
ATOM 931 N N . PHE A 1 117 ? -10.015 9.777 7.557 1.00 91.38 117 PHE A N 1
ATOM 932 C CA . PHE A 1 117 ? -9.730 8.404 7.961 1.00 91.38 117 PHE A CA 1
ATOM 933 C C . PHE A 1 117 ? -11.011 7.605 8.233 1.00 91.38 117 PHE A C 1
ATOM 935 O O . PHE A 1 117 ? -11.164 6.506 7.703 1.00 91.38 117 PHE A O 1
ATOM 942 N N . VAL A 1 118 ? -11.952 8.163 9.003 1.00 91.12 118 VAL A N 1
ATOM 943 C CA . VAL A 1 118 ? -13.251 7.532 9.296 1.00 91.12 118 VAL A CA 1
ATOM 944 C C . VAL A 1 118 ? -14.049 7.312 8.012 1.00 91.12 118 VAL A C 1
ATOM 946 O O . VAL A 1 118 ? -14.657 6.258 7.849 1.00 91.12 118 VAL A O 1
ATOM 949 N N . GLN A 1 119 ? -13.997 8.247 7.062 1.00 91.81 119 GLN A N 1
ATOM 950 C CA . GLN A 1 119 ? -14.630 8.079 5.759 1.00 91.81 119 GLN A CA 1
ATOM 951 C C . GLN A 1 119 ? -14.025 6.910 4.974 1.00 91.81 119 GLN A C 1
ATOM 953 O O . GLN A 1 119 ? -14.768 6.033 4.532 1.00 91.81 119 GLN A O 1
ATOM 958 N N . ASN A 1 120 ? -12.700 6.843 4.851 1.00 91.25 120 ASN A N 1
ATOM 959 C CA . ASN A 1 120 ? -12.029 5.731 4.171 1.00 91.25 120 ASN A CA 1
ATOM 960 C C . ASN A 1 120 ? -12.314 4.384 4.853 1.00 91.25 120 ASN A C 1
ATOM 962 O O . ASN A 1 120 ? -12.574 3.379 4.186 1.00 91.25 120 ASN A O 1
ATOM 966 N N . LEU A 1 121 ? -12.316 4.373 6.188 1.00 91.44 121 LEU A N 1
ATOM 967 C CA . LEU A 1 121 ? -12.643 3.197 6.982 1.00 91.44 121 LEU A CA 1
ATOM 968 C C . LEU A 1 121 ? -14.088 2.742 6.743 1.00 91.44 121 LEU A C 1
ATOM 970 O O . LEU A 1 121 ? -14.315 1.561 6.501 1.00 91.44 121 LEU A O 1
ATOM 974 N N . SER A 1 122 ? -15.045 3.675 6.750 1.00 92.12 122 SER A N 1
ATOM 975 C CA . SER A 1 122 ? -16.470 3.406 6.512 1.00 92.12 122 SER A CA 1
ATOM 976 C C . SER A 1 122 ? -16.713 2.775 5.137 1.00 92.12 122 SER A C 1
ATOM 978 O O . SER A 1 122 ? -17.449 1.798 5.017 1.00 92.12 122 SER A O 1
ATOM 980 N N . GLN A 1 123 ? -16.008 3.257 4.106 1.00 91.38 123 GLN A N 1
ATOM 981 C CA . GLN A 1 123 ? -16.100 2.725 2.745 1.00 91.38 123 GLN A CA 1
ATOM 982 C C . GLN A 1 123 ? -15.473 1.334 2.627 1.00 91.38 123 GLN A C 1
ATOM 984 O O . GLN A 1 123 ? -16.023 0.471 1.952 1.00 91.38 123 GLN A O 1
ATOM 989 N N . THR A 1 124 ? -14.341 1.111 3.297 1.00 90.06 124 THR A N 1
ATOM 990 C CA . THR A 1 124 ? -13.627 -0.172 3.243 1.00 90.06 124 THR A CA 1
ATOM 991 C C . THR A 1 124 ? -14.350 -1.262 4.033 1.00 90.06 124 THR A C 1
ATOM 993 O O . THR A 1 124 ? -14.418 -2.403 3.588 1.00 90.06 124 THR A O 1
ATOM 996 N N . MET A 1 125 ? -14.893 -0.914 5.202 1.00 87.31 125 MET A N 1
ATOM 997 C CA . MET A 1 125 ? -15.620 -1.846 6.069 1.00 87.31 125 MET A CA 1
ATOM 998 C C . MET A 1 125 ? -17.093 -2.007 5.664 1.00 87.31 125 MET A C 1
ATOM 1000 O O . MET A 1 125 ? -17.729 -2.970 6.078 1.00 87.31 125 MET A O 1
ATOM 1004 N N . GLY A 1 126 ? -17.640 -1.086 4.864 1.00 89.69 126 GLY A N 1
ATOM 1005 C CA . GLY A 1 126 ? -19.026 -1.131 4.393 1.00 89.69 126 GLY A CA 1
ATOM 1006 C C . GLY A 1 126 ? -20.069 -0.695 5.428 1.00 89.69 126 GLY A C 1
ATOM 1007 O O . GLY A 1 126 ? -21.243 -1.022 5.273 1.00 89.69 126 GLY A O 1
ATOM 1008 N N . PHE A 1 127 ? -19.668 0.040 6.470 1.00 89.44 127 PHE A N 1
ATOM 1009 C CA . PHE A 1 127 ? -20.568 0.517 7.526 1.00 89.44 127 PHE A CA 1
ATOM 1010 C C . PHE A 1 127 ? -20.727 2.041 7.484 1.00 89.44 127 PHE A C 1
ATOM 1012 O O . PHE A 1 127 ? -19.750 2.740 7.220 1.00 89.44 127 PHE A O 1
ATOM 1019 N N . PRO A 1 128 ? -21.920 2.592 7.779 1.00 91.81 128 PRO A N 1
ATOM 1020 C CA . PRO A 1 128 ? -22.109 4.034 7.918 1.00 91.81 128 PRO A CA 1
ATOM 1021 C C . PRO A 1 128 ? -21.277 4.612 9.069 1.00 91.81 128 PRO A C 1
ATOM 1023 O O . PRO A 1 128 ? -21.147 3.982 10.117 1.00 91.81 128 PRO A O 1
ATOM 1026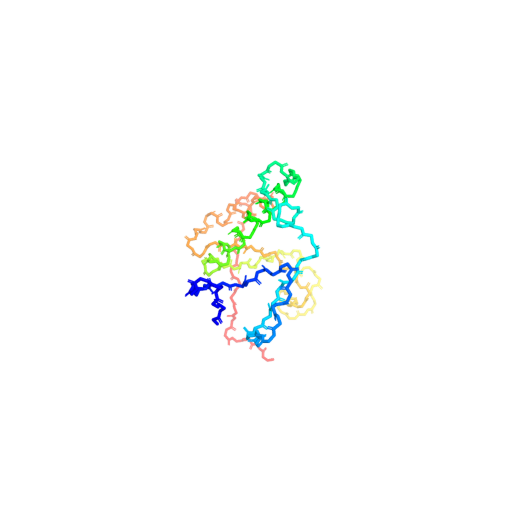 N N . GLN A 1 129 ? -20.789 5.848 8.916 1.00 88.81 129 GLN A N 1
ATOM 1027 C CA . GLN A 1 129 ? -19.986 6.525 9.948 1.00 88.81 129 GLN A CA 1
ATOM 1028 C C . GLN A 1 129 ? -20.726 6.634 11.291 1.00 88.81 129 GLN A C 1
ATOM 1030 O O . GLN A 1 129 ? -20.113 6.465 12.339 1.00 88.81 129 GLN A O 1
ATOM 1035 N N . ASP A 1 130 ? -22.049 6.822 11.258 1.00 90.19 130 ASP A N 1
ATOM 1036 C CA . ASP A 1 130 ? -22.894 6.934 12.456 1.00 90.19 130 ASP A CA 1
ATOM 1037 C C . ASP A 1 130 ? -23.002 5.627 13.258 1.00 90.19 130 ASP A C 1
ATOM 1039 O O . ASP A 1 130 ? -23.360 5.643 14.435 1.00 90.19 130 ASP A O 1
ATOM 1043 N N . GLN A 1 131 ? -22.699 4.486 12.632 1.00 88.94 131 GLN A N 1
ATOM 1044 C CA . GLN A 1 131 ? -22.733 3.164 13.266 1.00 88.94 131 GLN A CA 1
ATOM 1045 C C . GLN A 1 131 ? -21.349 2.702 13.733 1.00 88.94 131 GLN A C 1
ATOM 1047 O O . GLN A 1 131 ? -21.216 1.611 14.284 1.00 88.94 131 GLN A O 1
ATOM 1052 N N . MET A 1 132 ? -20.309 3.512 13.523 1.00 87.31 132 MET A N 1
ATOM 1053 C CA . MET A 1 132 ? -18.934 3.165 13.858 1.00 87.31 132 MET A CA 1
ATOM 1054 C C . MET A 1 132 ? -18.404 4.060 14.972 1.00 87.31 132 MET A C 1
ATOM 1056 O O . MET A 1 132 ? -18.550 5.280 14.948 1.00 87.31 132 MET A O 1
ATOM 1060 N N . ARG A 1 133 ? -17.705 3.458 15.937 1.00 89.44 133 ARG A N 1
ATOM 1061 C CA . ARG A 1 133 ? -16.981 4.201 16.968 1.00 89.44 133 ARG A CA 1
ATOM 1062 C C . ARG A 1 133 ? -15.560 3.685 17.091 1.00 89.44 133 ARG A C 1
ATOM 1064 O O . ARG A 1 133 ? -15.335 2.496 17.283 1.00 89.44 133 ARG A O 1
ATOM 1071 N N . LEU A 1 134 ? -14.605 4.605 16.993 1.00 89.31 134 LEU A N 1
ATOM 1072 C CA . LEU A 1 134 ? -13.189 4.302 17.144 1.00 89.31 134 LEU A CA 1
ATOM 1073 C C . LEU A 1 134 ? -12.777 4.397 18.610 1.00 89.31 134 LEU A C 1
ATOM 1075 O O . LEU A 1 134 ? -13.003 5.419 19.261 1.00 89.31 134 LEU A O 1
ATOM 1079 N N . TRP A 1 135 ? -12.125 3.347 19.098 1.00 90.44 135 TRP A N 1
ATOM 1080 C CA . TRP A 1 135 ? -11.539 3.291 20.430 1.00 90.44 135 TRP A CA 1
ATOM 1081 C C . TRP A 1 135 ? -10.025 3.104 20.297 1.00 90.44 135 TRP A C 1
ATOM 1083 O O . TRP A 1 135 ? -9.581 2.019 19.921 1.00 90.44 135 TRP A O 1
ATOM 1093 N N . PRO A 1 136 ? -9.210 4.146 20.547 1.00 89.12 136 PRO A N 1
ATOM 1094 C CA . PRO A 1 136 ? -7.764 4.009 20.477 1.00 89.12 136 PRO A CA 1
ATOM 1095 C C . PRO A 1 136 ? -7.277 3.119 21.623 1.00 89.12 136 PRO A C 1
ATOM 1097 O O . PRO A 1 136 ? -7.427 3.463 22.797 1.00 89.12 136 PRO A O 1
ATOM 1100 N N . MET A 1 137 ? -6.673 1.985 21.273 1.00 84.69 137 MET A N 1
ATOM 1101 C CA . MET A 1 137 ? -6.044 1.092 22.241 1.00 84.69 137 MET A CA 1
ATOM 1102 C C . MET A 1 137 ? -4.798 1.770 22.817 1.00 84.69 137 MET A C 1
ATOM 1104 O O . MET A 1 137 ? -3.891 2.156 22.080 1.00 84.69 137 MET A O 1
ATOM 1108 N N . GLN A 1 138 ? -4.758 1.934 24.139 1.00 84.75 138 GLN A N 1
ATOM 1109 C CA . GLN A 1 138 ? -3.617 2.509 24.850 1.00 84.75 138 GLN A CA 1
ATOM 1110 C C . GLN A 1 138 ? -3.045 1.483 25.822 1.00 84.75 138 GLN A C 1
ATOM 1112 O O . GLN A 1 138 ? -3.753 0.977 26.696 1.00 84.75 138 GLN A O 1
ATOM 1117 N N . ALA A 1 139 ? -1.746 1.209 25.696 1.00 81.81 139 ALA A N 1
ATOM 1118 C CA . ALA A 1 139 ? -1.032 0.389 26.662 1.00 81.81 139 ALA A CA 1
ATOM 1119 C C . ALA A 1 139 ? -1.032 1.089 28.029 1.00 81.81 139 ALA A C 1
ATOM 1121 O O . ALA A 1 139 ? -0.686 2.265 28.154 1.00 81.81 139 ALA A O 1
ATOM 1122 N N . ARG A 1 140 ? -1.432 0.365 29.077 1.00 79.88 140 ARG A N 1
ATOM 1123 C CA . ARG A 1 140 ? -1.440 0.893 30.446 1.00 79.88 140 ARG A CA 1
ATOM 1124 C C . ARG A 1 140 ? -0.070 0.689 31.087 1.00 79.88 140 ARG A C 1
ATOM 1126 O O . ARG A 1 140 ? 0.513 -0.381 30.979 1.00 79.88 140 ARG A O 1
ATOM 1133 N N . THR A 1 141 ? 0.393 1.667 31.866 1.00 74.50 141 THR A N 1
ATOM 1134 C CA . THR A 1 141 ? 1.695 1.650 32.572 1.00 74.50 141 THR A CA 1
ATOM 1135 C C . THR A 1 141 ? 1.847 0.501 33.582 1.00 74.50 141 THR A C 1
ATOM 1137 O O . THR A 1 141 ? 2.943 0.233 34.052 1.00 74.50 141 THR A O 1
ATOM 1140 N N . LYS A 1 142 ? 0.755 -0.196 33.926 1.00 62.88 142 LYS A N 1
ATOM 1141 C CA . LYS A 1 142 ? 0.753 -1.376 34.805 1.00 62.88 142 LYS A CA 1
ATOM 1142 C C . LYS A 1 142 ? 0.646 -2.698 34.034 1.00 62.88 142 LYS A C 1
ATOM 1144 O O . LYS A 1 142 ? -0.004 -3.618 34.528 1.00 62.88 142 LYS A O 1
ATOM 1149 N N . ALA A 1 143 ? 1.196 -2.782 32.823 1.00 50.59 143 ALA A N 1
ATOM 1150 C CA . ALA A 1 143 ? 1.248 -4.042 32.086 1.00 50.59 143 ALA A CA 1
ATOM 1151 C C . ALA A 1 143 ? 1.991 -5.083 32.941 1.00 50.59 143 ALA A C 1
ATOM 1153 O O . ALA A 1 143 ? 3.159 -4.910 33.285 1.00 50.59 143 ALA A O 1
ATOM 1154 N N . LYS A 1 144 ? 1.232 -6.082 33.399 1.00 52.22 144 LYS A N 1
ATOM 1155 C CA . LYS A 1 144 ? 1.665 -7.129 34.320 1.00 52.22 144 LYS A CA 1
ATOM 1156 C C . LYS A 1 144 ? 2.688 -8.029 33.623 1.00 52.22 144 LYS A C 1
ATOM 1158 O O . LYS A 1 144 ? 2.432 -8.463 32.503 1.00 52.22 144 LYS A O 1
ATOM 1163 N N . HIS A 1 145 ? 3.795 -8.285 34.318 1.00 40.59 145 HIS A N 1
ATOM 1164 C CA . HIS A 1 145 ? 4.577 -9.511 34.160 1.00 40.59 145 HIS A CA 1
ATOM 1165 C C . HIS A 1 145 ? 3.717 -10.746 34.443 1.00 40.59 145 HIS A C 1
ATOM 1167 O O . HIS A 1 145 ? 2.774 -10.626 35.266 1.00 40.59 145 HIS A O 1
#